Protein AF-A0A6B3GY41-F1 (afdb_monomer_lite)

pLDDT: mean 82.8, std 17.59, range [44.19, 98.19]

Sequence (152 aa):
LDGTPVIDVDRGGKITWHGPGQLVGYPIQKLPRPVDVVAHVRRLEDALIRTAADFGVETSRVEGRSGVWVLGDPVEQRQALGGLSLDFDPRLQDEEFDPRLNGPEYAPSNAGQRREDRKLAAIGIRVAKGVTMHGFALNVNPDNTWFDRIVP

Foldseek 3Di:
DPPPDDDDDDWDDDDDDDDPQKDWDWPWDFADPPDDPVVVLLVLQVVVQVVCVVVVQHWFAAPPAGAIWRAFPDDPPPPPPDDDDPPPPPLVVDPPDDCVPDDDDHDYAPPPDPRGIGGQKDFIWDADPRIIGTTMMGRRDDPCVVVVVDDD

Structure (mmCIF, N/CA/C/O backbone):
data_AF-A0A6B3GY41-F1
#
_entry.id   AF-A0A6B3GY41-F1
#
loop_
_atom_site.group_PDB
_atom_site.id
_atom_site.type_symbol
_atom_site.label_atom_id
_atom_site.label_alt_id
_atom_site.label_comp_id
_atom_site.label_asym_id
_atom_site.label_entity_id
_atom_site.label_seq_id
_atom_site.pdbx_PDB_ins_code
_atom_site.Cartn_x
_atom_site.Cartn_y
_atom_site.Cartn_z
_atom_site.occupancy
_atom_site.B_iso_or_equiv
_atom_site.auth_seq_id
_atom_site.auth_comp_id
_atom_site.auth_asym_id
_atom_site.auth_atom_id
_atom_site.pdbx_PDB_model_num
ATOM 1 N N . LEU A 1 1 ? 21.112 -0.420 -5.569 1.00 66.31 1 LEU A N 1
ATOM 2 C CA . LEU A 1 1 ? 20.250 -0.083 -6.721 1.00 66.31 1 LEU A CA 1
ATOM 3 C C . LEU A 1 1 ? 20.894 -0.699 -7.949 1.00 66.31 1 LEU A C 1
ATOM 5 O O . LEU A 1 1 ? 22.044 -0.389 -8.224 1.00 66.31 1 LEU A O 1
ATOM 9 N N . ASP A 1 2 ? 20.210 -1.633 -8.596 1.00 83.75 2 ASP A N 1
ATOM 10 C CA . ASP A 1 2 ? 20.742 -2.490 -9.668 1.00 83.75 2 ASP A CA 1
ATOM 11 C C . ASP A 1 2 ? 20.641 -1.866 -11.075 1.00 83.75 2 ASP A C 1
ATOM 13 O O . ASP A 1 2 ? 20.979 -2.510 -12.063 1.00 83.75 2 ASP A O 1
ATOM 17 N N . GLY A 1 3 ? 20.189 -0.611 -11.170 1.00 87.75 3 GLY A N 1
ATOM 18 C CA . GLY A 1 3 ? 20.041 0.113 -12.434 1.00 87.75 3 GLY A CA 1
ATOM 19 C C . GLY A 1 3 ? 18.725 -0.152 -13.169 1.00 87.75 3 GLY A C 1
ATOM 20 O O . GLY A 1 3 ? 18.552 0.358 -14.275 1.00 87.75 3 GLY A O 1
ATOM 21 N N . THR A 1 4 ? 17.790 -0.905 -12.576 1.00 92.00 4 THR A N 1
ATOM 22 C CA . THR A 1 4 ? 16.449 -1.091 -13.148 1.00 92.00 4 THR A CA 1
ATOM 23 C C . THR A 1 4 ? 15.761 0.272 -13.349 1.00 92.00 4 THR A C 1
ATOM 25 O O . THR A 1 4 ? 15.731 1.067 -12.405 1.00 92.00 4 THR A O 1
ATOM 28 N N . PRO A 1 5 ? 15.206 0.575 -14.543 1.00 93.44 5 PRO A N 1
ATOM 29 C CA . PRO A 1 5 ? 14.507 1.834 -14.787 1.00 93.44 5 PRO A CA 1
ATOM 30 C C . PRO A 1 5 ? 13.338 2.049 -13.823 1.00 93.44 5 PRO A C 1
ATOM 32 O O . PRO A 1 5 ? 12.555 1.135 -13.564 1.00 93.44 5 PRO A O 1
ATOM 35 N N . VAL A 1 6 ? 13.199 3.279 -13.332 1.00 94.56 6 VAL A N 1
ATOM 36 C CA . VAL A 1 6 ? 12.118 3.692 -12.430 1.00 94.56 6 VAL A CA 1
ATOM 37 C C . VAL A 1 6 ? 11.213 4.667 -13.172 1.00 94.56 6 VAL A C 1
ATOM 39 O O . VAL A 1 6 ? 11.694 5.578 -13.842 1.00 94.56 6 VAL A O 1
ATOM 42 N N . ILE A 1 7 ? 9.902 4.457 -13.068 1.00 95.25 7 ILE A N 1
ATOM 43 C CA . ILE A 1 7 ? 8.902 5.348 -13.656 1.00 95.25 7 ILE A CA 1
ATOM 44 C C . ILE A 1 7 ? 8.448 6.327 -12.579 1.00 95.25 7 ILE A C 1
ATOM 46 O O . ILE A 1 7 ? 7.839 5.924 -11.585 1.00 95.25 7 ILE A O 1
ATOM 50 N N . ASP A 1 8 ? 8.721 7.609 -12.800 1.00 94.31 8 ASP A N 1
ATOM 51 C CA . ASP A 1 8 ? 8.216 8.674 -11.943 1.00 94.31 8 ASP A CA 1
ATOM 52 C C . ASP A 1 8 ? 6.705 8.836 -12.124 1.00 94.31 8 ASP A C 1
ATOM 54 O O . ASP A 1 8 ? 6.179 8.911 -13.237 1.00 94.31 8 ASP A O 1
ATOM 58 N N . VAL A 1 9 ? 5.998 8.889 -10.999 1.00 93.19 9 VAL A N 1
ATOM 59 C CA . VAL A 1 9 ? 4.538 8.986 -10.934 1.00 93.19 9 VAL A CA 1
ATOM 60 C C . VAL A 1 9 ? 4.130 10.030 -9.901 1.00 93.19 9 VAL A C 1
ATOM 62 O O . VAL A 1 9 ? 4.839 10.289 -8.934 1.00 93.19 9 VAL A O 1
ATOM 65 N N . ASP A 1 10 ? 2.953 10.618 -10.078 1.00 91.31 10 ASP A N 1
ATOM 66 C CA . ASP A 1 10 ? 2.433 11.724 -9.269 1.00 91.31 10 ASP A CA 1
ATOM 67 C C . ASP A 1 10 ? 1.618 11.277 -8.038 1.00 91.31 10 ASP A C 1
ATOM 69 O O . ASP A 1 10 ? 0.876 12.072 -7.455 1.00 91.31 10 ASP A O 1
ATOM 73 N N . ARG A 1 11 ? 1.720 10.007 -7.632 1.00 89.62 11 ARG A N 1
ATOM 74 C CA . ARG A 1 11 ? 1.037 9.489 -6.435 1.00 89.62 11 ARG A CA 1
ATOM 75 C C . ARG A 1 11 ? 1.743 9.899 -5.144 1.00 89.62 11 ARG A C 1
ATOM 77 O O . ARG A 1 11 ? 2.948 10.121 -5.122 1.00 89.62 11 ARG A O 1
ATOM 84 N N . GLY A 1 12 ? 1.002 9.892 -4.037 1.00 83.56 12 GLY A N 1
ATOM 85 C CA . GLY A 1 12 ? 1.609 9.925 -2.708 1.00 83.56 12 GLY A CA 1
ATOM 86 C C . GLY A 1 12 ? 2.485 8.694 -2.419 1.00 83.56 12 GLY A C 1
ATOM 87 O O . GLY A 1 12 ? 2.340 7.633 -3.039 1.00 83.56 12 GLY A O 1
ATOM 88 N N . GLY A 1 13 ? 3.370 8.830 -1.429 1.00 85.94 13 GLY A N 1
ATOM 89 C CA . GLY A 1 13 ? 4.318 7.792 -1.011 1.00 85.94 13 GLY A CA 1
ATOM 90 C C . GLY A 1 13 ? 5.675 7.881 -1.718 1.00 85.94 13 GLY A C 1
ATOM 91 O O . GLY A 1 13 ? 5.955 8.839 -2.432 1.00 85.94 13 GLY A O 1
ATOM 92 N N . LYS A 1 14 ? 6.533 6.881 -1.486 1.00 88.56 14 LYS A N 1
ATOM 93 C CA . LYS A 1 14 ? 7.869 6.754 -2.099 1.00 88.56 14 LYS A CA 1
ATOM 94 C C . LYS A 1 14 ? 7.851 5.697 -3.213 1.00 88.56 14 LYS A C 1
ATOM 96 O O . LYS A 1 14 ? 6.794 5.428 -3.784 1.00 88.56 14 LYS A O 1
ATOM 101 N N . ILE A 1 15 ? 8.997 5.105 -3.536 1.00 92.50 15 ILE A N 1
ATOM 102 C CA . ILE A 1 15 ? 9.137 4.023 -4.518 1.00 92.50 15 ILE A CA 1
ATOM 103 C C . ILE A 1 15 ? 8.319 2.779 -4.127 1.00 92.50 15 ILE A C 1
ATOM 105 O O . ILE A 1 15 ? 8.055 2.535 -2.956 1.00 92.50 15 ILE A O 1
ATOM 109 N N . THR A 1 16 ? 7.869 2.009 -5.115 1.00 94.25 16 THR A N 1
ATOM 110 C CA . THR A 1 16 ? 7.242 0.694 -4.918 1.00 94.25 16 THR A CA 1
ATOM 111 C C . THR A 1 16 ? 7.484 -0.168 -6.155 1.00 94.25 16 THR A C 1
ATOM 113 O O . THR A 1 16 ? 8.028 0.327 -7.143 1.00 94.25 16 THR A O 1
ATOM 116 N N . TRP A 1 17 ? 7.060 -1.427 -6.114 1.00 95.50 17 TRP A N 1
ATOM 117 C CA . TRP A 1 17 ? 7.109 -2.338 -7.249 1.00 95.50 17 TRP A CA 1
ATOM 118 C C . TRP A 1 17 ? 5.719 -2.912 -7.546 1.00 95.50 17 TRP A C 1
ATOM 120 O O . TRP A 1 17 ? 4.930 -3.177 -6.633 1.00 95.50 17 TRP A O 1
ATOM 130 N N . HIS A 1 18 ? 5.446 -3.107 -8.836 1.00 96.56 18 HIS A N 1
ATOM 131 C CA . HIS A 1 18 ? 4.245 -3.752 -9.351 1.00 96.56 18 HIS A CA 1
ATOM 132 C C . HIS A 1 18 ? 4.642 -4.815 -10.377 1.00 96.56 18 HIS A C 1
ATOM 134 O O . HIS A 1 18 ? 5.524 -4.582 -11.204 1.00 96.56 18 HIS A O 1
ATOM 140 N N . GLY A 1 19 ? 3.955 -5.954 -10.365 1.00 95.94 19 GLY A N 1
ATOM 141 C CA . GLY A 1 19 ? 4.179 -7.030 -11.324 1.00 95.94 19 GLY A CA 1
ATOM 142 C C . GLY A 1 19 ? 3.186 -8.181 -11.158 1.00 95.94 19 GLY A C 1
ATOM 143 O O . GLY A 1 19 ? 2.235 -8.067 -10.377 1.00 95.94 19 GLY A O 1
ATOM 144 N N . PRO A 1 20 ? 3.370 -9.283 -11.907 1.00 97.94 20 PRO A N 1
ATOM 145 C CA . PRO A 1 20 ? 2.498 -10.450 -11.828 1.00 97.94 20 PRO A CA 1
ATOM 146 C C . PRO A 1 20 ? 2.342 -10.955 -10.390 1.00 97.94 20 PRO A C 1
ATOM 148 O O . PRO A 1 20 ? 3.306 -10.996 -9.630 1.00 97.94 20 PRO A O 1
ATOM 151 N N . GLY A 1 21 ? 1.113 -11.327 -10.030 1.00 96.94 21 GLY A N 1
ATOM 152 C CA . GLY A 1 21 ? 0.756 -11.768 -8.680 1.00 96.94 21 GLY A CA 1
ATOM 153 C C . GLY A 1 21 ? 0.404 -10.644 -7.701 1.00 96.94 21 GLY A C 1
ATOM 154 O O . GLY A 1 21 ? 0.066 -10.913 -6.549 1.00 96.94 21 GLY A O 1
ATOM 155 N N . GLN A 1 22 ? 0.419 -9.386 -8.148 1.00 97.94 22 GLN A N 1
ATOM 156 C CA . GLN A 1 22 ? -0.094 -8.256 -7.380 1.00 97.94 22 GLN A CA 1
ATOM 157 C C . GLN A 1 22 ? -1.427 -7.761 -7.955 1.00 97.94 22 GLN A C 1
ATOM 159 O O . GLN A 1 22 ? -1.543 -7.486 -9.150 1.00 97.94 22 GLN A O 1
ATOM 164 N N . LEU A 1 23 ? -2.438 -7.620 -7.097 1.00 97.94 23 LEU A N 1
ATOM 165 C CA . LEU A 1 23 ? -3.714 -7.013 -7.460 1.00 97.94 23 LEU A CA 1
ATOM 166 C C . LEU A 1 23 ? -3.627 -5.499 -7.262 1.00 97.94 23 LEU A C 1
ATOM 168 O O . LEU A 1 23 ? -3.516 -5.017 -6.135 1.00 97.94 23 LEU A O 1
ATOM 172 N N . VAL A 1 24 ? -3.705 -4.751 -8.360 1.00 98.06 24 VAL A N 1
ATOM 173 C CA . VAL A 1 24 ? -3.695 -3.284 -8.341 1.00 98.06 24 VAL A CA 1
ATOM 174 C C . VAL A 1 24 ? -5.111 -2.763 -8.554 1.00 98.06 24 VAL A C 1
ATOM 176 O O . VAL A 1 24 ? -5.780 -3.134 -9.517 1.00 98.06 24 VAL A O 1
ATOM 179 N N . GLY A 1 25 ? -5.568 -1.896 -7.653 1.00 97.88 25 GLY A N 1
ATOM 180 C CA . GLY A 1 25 ? -6.876 -1.257 -7.732 1.00 97.88 25 GLY A CA 1
ATOM 181 C C . GLY A 1 25 ? -6.745 0.255 -7.836 1.00 97.88 25 GLY A C 1
ATOM 182 O O . GLY A 1 25 ? -6.033 0.866 -7.039 1.00 97.88 25 GLY A O 1
ATOM 183 N N . TYR A 1 26 ? -7.480 0.864 -8.771 1.00 98.06 26 TYR A N 1
ATOM 184 C CA . TYR A 1 26 ? -7.563 2.318 -8.935 1.00 98.06 26 TYR A CA 1
ATOM 185 C C . TYR A 1 26 ? -8.998 2.820 -8.743 1.00 98.06 26 TYR A C 1
ATOM 187 O O . TYR A 1 26 ? -9.742 2.965 -9.716 1.00 98.06 26 TYR A O 1
ATOM 195 N N . PRO A 1 27 ? -9.432 3.081 -7.497 1.00 96.19 27 PRO A N 1
ATOM 196 C CA . PRO A 1 27 ? -10.733 3.679 -7.242 1.00 96.19 27 PRO A CA 1
ATOM 197 C C . PRO A 1 27 ? -10.724 5.128 -7.737 1.00 96.19 27 PRO A C 1
ATOM 199 O O . PRO A 1 27 ? -10.161 6.005 -7.087 1.00 96.19 27 PRO A O 1
ATOM 202 N N . ILE A 1 28 ? -11.348 5.388 -8.888 1.00 97.25 28 ILE A N 1
ATOM 203 C CA . ILE A 1 28 ? -11.505 6.737 -9.449 1.00 97.25 28 ILE A CA 1
ATOM 204 C C . ILE A 1 28 ? -12.862 7.285 -9.009 1.00 97.25 28 ILE A C 1
ATOM 206 O O . ILE A 1 28 ? -13.899 6.996 -9.603 1.00 97.25 28 ILE A O 1
ATOM 210 N N . GLN A 1 29 ? -12.867 8.029 -7.906 1.00 94.62 29 GLN A N 1
ATOM 211 C CA . GLN A 1 29 ? -14.074 8.418 -7.183 1.00 94.62 29 GLN A CA 1
ATOM 212 C C . GLN A 1 29 ? -14.047 9.902 -6.833 1.00 94.62 29 GLN A C 1
ATOM 214 O O . GLN A 1 29 ? -13.014 10.464 -6.469 1.00 94.62 29 GLN A O 1
ATOM 219 N N . LYS A 1 30 ? -15.210 10.551 -6.909 1.00 95.12 30 LYS A N 1
ATOM 220 C CA . LYS A 1 30 ? -15.379 11.926 -6.438 1.00 95.12 30 LYS A CA 1
ATOM 221 C C . LYS A 1 30 ? -15.551 11.933 -4.920 1.00 95.12 30 LYS A C 1
ATOM 223 O O . LYS A 1 30 ? -16.467 11.297 -4.405 1.00 95.12 30 LYS A O 1
ATOM 228 N N . LEU A 1 31 ? -14.702 12.674 -4.215 1.00 90.94 31 LEU A N 1
ATOM 229 C CA . LEU A 1 31 ? -14.773 12.812 -2.765 1.00 90.94 31 LEU A CA 1
ATOM 230 C C . LEU A 1 31 ? -15.770 13.906 -2.348 1.00 90.94 31 LEU A C 1
ATOM 232 O O . LEU A 1 31 ? -15.909 14.920 -3.047 1.00 90.94 31 LEU A O 1
ATOM 236 N N . PRO A 1 32 ? -16.467 13.725 -1.210 1.00 88.50 32 PRO A N 1
ATOM 237 C CA . PRO A 1 32 ? -17.308 14.766 -0.632 1.00 88.50 32 PRO A CA 1
ATOM 238 C C . PRO A 1 32 ? -16.470 15.987 -0.230 1.00 88.50 32 PRO A C 1
ATOM 240 O O . PRO A 1 32 ? -15.254 15.900 -0.059 1.00 88.50 32 PRO A O 1
ATOM 243 N N . ARG A 1 33 ? -17.129 17.145 -0.108 1.00 86.12 33 ARG A N 1
ATOM 244 C CA . ARG A 1 33 ? -16.504 18.387 0.370 1.00 86.12 33 ARG A CA 1
ATOM 245 C C . ARG A 1 33 ? -16.846 18.600 1.854 1.00 86.12 33 ARG A C 1
ATOM 247 O O . ARG A 1 33 ? -18.019 18.441 2.184 1.00 86.12 33 ARG A O 1
ATOM 254 N N . PRO A 1 34 ? -15.886 19.012 2.706 1.00 89.19 34 PRO A N 1
ATOM 255 C CA . PRO A 1 34 ? -14.468 19.229 2.398 1.00 89.19 34 PRO A CA 1
ATOM 256 C C . PRO A 1 34 ? -13.735 17.913 2.089 1.00 89.19 34 PRO A C 1
ATOM 258 O O . PRO A 1 34 ? -14.101 16.856 2.593 1.00 89.19 34 PRO A O 1
ATOM 261 N N . VAL A 1 35 ? -12.727 17.982 1.213 1.00 87.44 35 VAL A N 1
ATOM 262 C CA . VAL A 1 35 ? -11.959 16.798 0.805 1.00 87.44 35 VAL A CA 1
ATOM 263 C C . VAL A 1 35 ? -11.100 16.329 1.972 1.00 87.44 35 VAL A C 1
ATOM 265 O O . VAL A 1 35 ? -10.236 17.070 2.432 1.00 87.44 35 VAL A O 1
ATOM 268 N N . ASP A 1 36 ? -11.294 15.077 2.377 1.00 90.81 36 ASP A N 1
ATOM 269 C CA . ASP A 1 36 ? -10.466 14.405 3.374 1.00 90.81 36 ASP A CA 1
ATOM 270 C C . ASP A 1 36 ? -9.771 13.187 2.749 1.00 90.81 36 ASP A C 1
ATOM 272 O O . ASP A 1 36 ? -10.359 12.118 2.542 1.00 90.81 36 ASP A O 1
ATOM 276 N N . VAL A 1 37 ? -8.497 13.385 2.411 1.00 89.94 37 VAL A N 1
ATOM 277 C CA . VAL A 1 37 ? -7.642 12.367 1.791 1.00 89.94 37 VAL A CA 1
ATOM 278 C C . VAL A 1 37 ? -7.310 11.260 2.791 1.00 89.94 37 VAL A C 1
ATOM 280 O O . VAL A 1 37 ? -7.314 10.087 2.422 1.00 89.94 37 VAL A O 1
ATOM 283 N N . VAL A 1 38 ? -7.077 11.609 4.059 1.00 90.75 38 VAL A N 1
ATOM 284 C CA . VAL A 1 38 ? -6.714 10.650 5.112 1.00 90.75 38 VAL A CA 1
ATOM 285 C C . VAL A 1 38 ? -7.889 9.722 5.398 1.00 90.75 38 VAL A C 1
ATOM 287 O O . VAL A 1 38 ? -7.711 8.506 5.451 1.00 90.75 38 VAL A O 1
ATOM 290 N N . ALA A 1 39 ? -9.109 10.256 5.490 1.00 89.94 39 ALA A N 1
ATOM 291 C CA . ALA A 1 39 ? -10.309 9.437 5.623 1.00 89.94 39 ALA A CA 1
ATOM 292 C C . ALA A 1 39 ? -10.517 8.511 4.416 1.00 89.94 39 ALA A C 1
ATOM 294 O O . ALA A 1 39 ? -11.000 7.394 4.581 1.00 89.94 39 ALA A O 1
ATOM 295 N N . HIS A 1 40 ? -10.160 8.934 3.198 1.00 93.12 40 HIS A N 1
ATOM 296 C CA . HIS A 1 40 ? -10.210 8.038 2.040 1.00 93.12 40 HIS A CA 1
ATOM 297 C C . HIS A 1 40 ? -9.163 6.917 2.130 1.00 93.12 40 HIS A C 1
ATOM 299 O O . HIS A 1 40 ? -9.522 5.760 1.931 1.00 93.12 40 HIS A O 1
ATOM 305 N N . VAL A 1 41 ? -7.916 7.218 2.515 1.00 93.62 41 VAL A N 1
ATOM 306 C CA . VAL A 1 41 ? -6.888 6.189 2.773 1.00 93.62 41 VAL A CA 1
ATOM 307 C C . VAL A 1 41 ? -7.374 5.186 3.821 1.00 93.62 41 VAL A C 1
ATOM 309 O O . VAL A 1 41 ? -7.339 3.988 3.563 1.00 93.62 41 VAL A O 1
ATOM 312 N N . ARG A 1 42 ? -7.928 5.657 4.946 1.00 93.19 42 ARG A N 1
ATOM 313 C CA . ARG A 1 42 ? -8.463 4.793 6.014 1.00 93.19 42 ARG A CA 1
ATOM 314 C C . ARG A 1 42 ? -9.576 3.862 5.533 1.00 93.19 42 ARG A C 1
ATOM 316 O O . ARG A 1 42 ? -9.634 2.715 5.972 1.00 93.19 42 ARG A O 1
ATOM 323 N N . ARG A 1 43 ? -10.443 4.331 4.624 1.00 94.31 43 ARG A N 1
ATOM 324 C CA . ARG A 1 43 ? -11.488 3.503 3.989 1.00 94.31 43 ARG A CA 1
ATOM 325 C C . ARG A 1 43 ? -10.894 2.424 3.084 1.00 94.31 43 ARG A C 1
ATOM 327 O O . ARG A 1 43 ? -11.408 1.311 3.078 1.00 94.31 43 ARG A O 1
ATOM 334 N N . LEU A 1 44 ? -9.826 2.732 2.344 1.00 96.50 44 LEU A N 1
ATOM 335 C CA . LEU A 1 44 ? -9.121 1.737 1.528 1.00 96.50 44 LEU A CA 1
ATOM 336 C C . LEU A 1 44 ? -8.421 0.692 2.401 1.00 96.50 44 LEU A C 1
ATOM 338 O O . LEU A 1 44 ? -8.540 -0.495 2.122 1.00 96.50 44 LEU A O 1
ATOM 342 N N . GLU A 1 45 ? -7.755 1.115 3.479 1.00 97.50 45 GLU A N 1
ATOM 343 C CA . GLU A 1 45 ? -7.187 0.193 4.473 1.00 97.50 45 GLU A CA 1
ATOM 344 C C . GLU A 1 45 ? -8.270 -0.722 5.050 1.00 97.50 45 GLU A C 1
ATOM 346 O O . GLU A 1 45 ? -8.072 -1.928 5.118 1.00 97.50 45 GLU A O 1
ATOM 351 N N . ASP A 1 46 ? -9.436 -0.169 5.402 1.00 96.94 46 ASP A N 1
ATOM 352 C CA . ASP A 1 46 ? -10.548 -0.943 5.966 1.00 96.94 46 ASP A CA 1
ATOM 353 C C . ASP A 1 46 ? -11.081 -1.997 4.995 1.00 96.94 46 ASP A C 1
ATOM 355 O O . ASP A 1 46 ? -11.271 -3.153 5.365 1.00 96.94 46 ASP A O 1
ATOM 359 N N . ALA A 1 47 ? -11.285 -1.608 3.735 1.00 96.75 47 ALA A N 1
ATOM 360 C CA . ALA A 1 47 ? -11.746 -2.517 2.695 1.00 96.75 47 ALA A CA 1
ATOM 361 C C . ALA A 1 47 ? -10.755 -3.669 2.473 1.00 96.75 47 ALA A C 1
ATOM 363 O O . ALA A 1 47 ? -11.163 -4.823 2.352 1.00 96.75 47 ALA A O 1
ATOM 364 N N . LEU A 1 48 ? -9.455 -3.368 2.459 1.00 97.94 48 LEU A N 1
ATOM 365 C CA . LEU A 1 48 ? -8.399 -4.362 2.278 1.00 97.94 48 LEU A CA 1
ATOM 366 C C . LEU A 1 48 ? -8.252 -5.288 3.492 1.00 97.94 48 LEU A C 1
ATOM 368 O O . LEU A 1 48 ? -8.102 -6.489 3.297 1.00 97.94 48 LEU A O 1
ATOM 372 N N . ILE A 1 49 ? -8.351 -4.761 4.717 1.00 97.75 49 ILE A N 1
ATOM 373 C CA . ILE A 1 49 ? -8.334 -5.563 5.953 1.00 97.75 49 ILE A CA 1
ATOM 374 C C . ILE A 1 49 ? -9.516 -6.534 5.978 1.00 97.75 49 ILE A C 1
ATOM 376 O O . ILE A 1 49 ? -9.326 -7.723 6.215 1.00 97.75 49 ILE A O 1
ATOM 380 N N . ARG A 1 50 ? -10.732 -6.060 5.673 1.00 97.44 50 ARG A N 1
ATOM 381 C CA . ARG A 1 50 ? -11.918 -6.931 5.595 1.00 97.44 50 ARG A CA 1
ATOM 382 C C . ARG A 1 50 ? -11.768 -7.996 4.518 1.00 97.44 50 ARG A C 1
ATOM 384 O O . ARG A 1 50 ? -12.047 -9.157 4.777 1.00 97.44 50 ARG A O 1
ATOM 391 N N . THR A 1 51 ? -11.253 -7.611 3.351 1.00 97.25 51 THR A N 1
ATOM 392 C CA . THR A 1 51 ? -10.980 -8.566 2.270 1.00 97.25 51 THR A CA 1
ATOM 393 C C . THR A 1 51 ? -9.993 -9.634 2.737 1.00 97.25 51 THR A C 1
ATOM 395 O O . THR A 1 51 ? -10.240 -10.812 2.534 1.00 97.25 51 THR A O 1
ATOM 398 N N . ALA A 1 52 ? -8.894 -9.256 3.394 1.00 97.31 52 ALA A N 1
ATOM 399 C CA . ALA A 1 52 ? -7.921 -10.208 3.930 1.00 97.31 52 ALA A CA 1
ATOM 4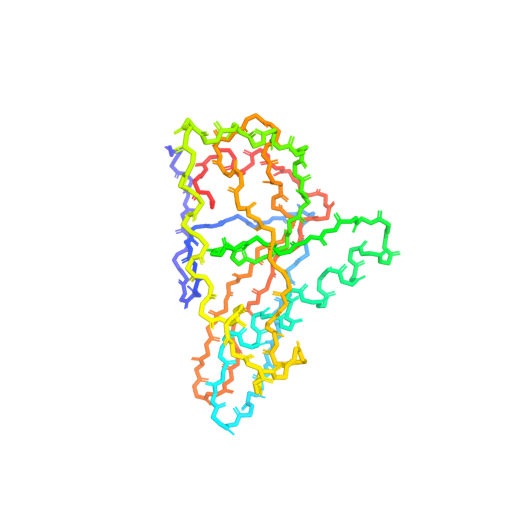00 C C . ALA A 1 52 ? -8.549 -11.152 4.975 1.00 97.31 52 ALA A C 1
ATOM 402 O O . ALA A 1 52 ? -8.309 -12.361 4.929 1.00 97.31 52 ALA A O 1
ATOM 403 N N . ALA A 1 53 ? -9.408 -10.624 5.852 1.00 97.06 53 ALA A N 1
ATOM 404 C CA . ALA A 1 53 ? -10.140 -11.409 6.842 1.00 97.06 53 ALA A CA 1
ATOM 405 C C . ALA A 1 53 ? -11.089 -12.443 6.206 1.00 97.06 53 ALA A C 1
ATOM 407 O O . ALA A 1 53 ? -11.152 -13.568 6.699 1.00 97.06 53 ALA A O 1
ATOM 408 N N . ASP A 1 54 ? -11.745 -12.125 5.083 1.00 97.75 54 ASP A N 1
ATOM 409 C CA . ASP A 1 54 ? -12.586 -13.083 4.340 1.00 97.75 54 ASP A CA 1
ATOM 410 C C . ASP A 1 54 ? -11.785 -14.300 3.826 1.00 97.75 54 ASP A C 1
ATOM 412 O O . ASP A 1 54 ? -12.344 -15.379 3.625 1.00 97.75 54 ASP A O 1
ATOM 416 N N . PHE A 1 55 ? -10.465 -14.153 3.660 1.00 96.62 55 PHE A N 1
ATOM 417 C CA . PHE A 1 55 ? -9.533 -15.235 3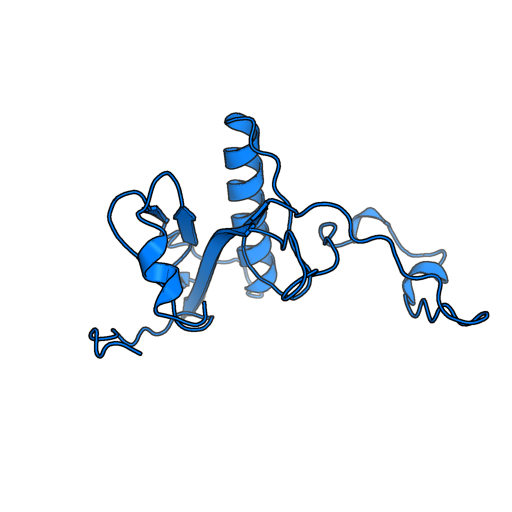.318 1.00 96.62 55 PHE A CA 1
ATOM 418 C C . PHE A 1 55 ? -8.780 -15.809 4.533 1.00 96.62 55 PHE A C 1
ATOM 420 O O . PHE A 1 55 ? -7.857 -16.605 4.362 1.00 96.62 55 PHE A O 1
ATOM 427 N N . GLY A 1 56 ? -9.153 -15.426 5.759 1.00 96.38 56 GLY A N 1
ATOM 428 C CA . GLY A 1 56 ? -8.527 -15.907 6.994 1.00 96.38 56 GLY A CA 1
ATOM 429 C C . GLY A 1 56 ? -7.156 -15.296 7.299 1.00 96.38 56 GLY A C 1
ATOM 430 O O . GLY A 1 56 ? -6.393 -15.872 8.072 1.00 96.38 56 GLY A O 1
ATOM 431 N N . VAL A 1 57 ? -6.819 -14.152 6.695 1.00 95.38 57 VAL A N 1
ATOM 432 C CA . VAL A 1 57 ? -5.549 -13.451 6.919 1.00 95.38 57 VAL A CA 1
ATOM 433 C C . VAL A 1 57 ? -5.766 -12.279 7.876 1.00 95.38 57 VAL A C 1
ATOM 435 O O . VAL A 1 57 ? -6.372 -11.268 7.522 1.00 95.38 57 VAL A O 1
ATOM 438 N N . GLU A 1 58 ? -5.237 -12.402 9.093 1.00 94.62 58 GLU A N 1
ATOM 439 C CA . GLU A 1 58 ? -5.292 -11.340 10.099 1.00 94.62 58 GLU A CA 1
ATOM 440 C C . GLU A 1 58 ? -4.322 -10.203 9.752 1.00 94.62 58 GLU A C 1
ATOM 442 O O . GLU A 1 58 ? -3.119 -10.412 9.565 1.00 94.62 58 GLU A O 1
ATOM 447 N N . THR A 1 59 ? -4.860 -8.988 9.639 1.00 95.44 59 THR A N 1
ATOM 448 C CA . THR A 1 59 ? -4.103 -7.793 9.262 1.00 95.44 59 THR A CA 1
ATOM 449 C C . THR A 1 59 ? -4.551 -6.567 10.045 1.00 95.44 59 THR A C 1
ATOM 451 O O . THR A 1 59 ? -5.703 -6.461 10.458 1.00 95.44 59 THR A O 1
ATOM 454 N N . SER A 1 60 ? -3.636 -5.612 10.186 1.00 94.06 60 SER A N 1
ATOM 455 C CA . SER A 1 60 ? -3.816 -4.389 10.962 1.00 94.06 60 SER A CA 1
ATOM 456 C C . SER A 1 60 ? -3.251 -3.164 10.244 1.00 94.06 60 SER A C 1
ATOM 458 O O . SER A 1 60 ? -2.574 -3.250 9.211 1.00 94.06 60 SER A O 1
ATOM 460 N N . ARG A 1 61 ? -3.537 -1.993 10.819 1.00 92.06 61 ARG A N 1
ATOM 461 C CA . ARG A 1 61 ? -2.884 -0.723 10.485 1.00 92.06 61 ARG A CA 1
ATOM 462 C C . ARG A 1 61 ? -1.689 -0.519 11.410 1.00 92.06 61 ARG A C 1
ATOM 464 O O . ARG A 1 61 ? -1.757 -0.871 12.584 1.00 92.06 61 ARG A O 1
ATOM 471 N N . VAL A 1 62 ? -0.634 0.100 10.892 1.00 89.00 62 VAL A N 1
ATOM 472 C CA . VAL A 1 62 ? 0.548 0.479 11.676 1.00 89.00 62 VAL A CA 1
ATOM 473 C C . VAL A 1 62 ? 0.662 1.999 11.693 1.00 89.00 62 VAL A C 1
ATOM 475 O O . VAL A 1 62 ? 0.525 2.649 10.651 1.00 89.00 62 VAL A O 1
ATOM 478 N N . GLU A 1 63 ? 0.884 2.576 12.873 1.00 83.00 63 GLU A N 1
ATOM 479 C CA . GLU A 1 63 ? 0.942 4.030 13.039 1.00 83.00 63 GLU A CA 1
ATOM 480 C C . GLU A 1 63 ? 2.018 4.661 12.137 1.00 83.00 63 GLU A C 1
ATOM 482 O O . GLU A 1 63 ? 3.135 4.157 11.999 1.00 83.00 63 GLU A O 1
ATOM 487 N N . GLY A 1 64 ? 1.661 5.758 11.460 1.00 83.19 64 GLY A N 1
ATOM 488 C CA . GLY A 1 64 ? 2.558 6.479 10.550 1.00 83.19 64 GLY A CA 1
ATOM 489 C C . GLY A 1 64 ? 2.901 5.746 9.245 1.00 83.19 64 GLY A C 1
ATOM 490 O O . GLY A 1 64 ? 3.623 6.299 8.413 1.00 83.19 64 GLY A O 1
ATOM 491 N N . ARG A 1 65 ? 2.384 4.528 9.020 1.00 88.31 65 ARG A N 1
ATOM 492 C CA . ARG A 1 65 ? 2.723 3.684 7.864 1.00 88.31 65 ARG A CA 1
ATOM 493 C C . ARG A 1 65 ? 1.465 3.242 7.114 1.00 88.31 65 ARG A C 1
ATOM 495 O O . ARG A 1 65 ? 0.914 2.174 7.375 1.00 88.31 65 ARG A O 1
ATOM 502 N N . SER A 1 66 ? 1.051 4.039 6.127 1.00 90.69 66 SER A N 1
ATOM 503 C CA . SER A 1 66 ? -0.137 3.737 5.318 1.00 90.69 66 SER A CA 1
ATOM 504 C C . SER A 1 66 ? -0.051 2.374 4.628 1.00 90.69 66 SER A C 1
ATOM 506 O O . SER A 1 66 ? 1.001 1.976 4.099 1.00 90.69 66 SER A O 1
ATOM 508 N N . GLY A 1 67 ? -1.188 1.684 4.589 1.00 94.25 67 GLY A N 1
ATOM 509 C CA . GLY A 1 67 ? -1.316 0.349 4.018 1.00 94.25 67 GLY A CA 1
ATOM 510 C C . GLY A 1 67 ? -1.807 -0.679 5.029 1.00 94.25 67 GLY A C 1
ATOM 511 O O . GLY A 1 67 ? -2.233 -0.347 6.131 1.00 94.25 67 GLY A O 1
ATOM 512 N N . VAL A 1 68 ? -1.749 -1.942 4.622 1.00 96.69 68 VAL A N 1
ATOM 513 C CA . VAL A 1 68 ? -2.230 -3.078 5.415 1.00 96.69 68 VAL A CA 1
ATOM 514 C C . VAL A 1 68 ? -1.060 -3.988 5.748 1.00 96.69 68 VAL A C 1
ATOM 516 O O . VAL A 1 68 ? -0.240 -4.283 4.875 1.00 96.69 68 VAL A O 1
ATOM 519 N N . TRP A 1 69 ? -0.981 -4.412 7.006 1.00 95.81 69 TRP A N 1
ATOM 520 C CA . TRP A 1 69 ? 0.173 -5.096 7.578 1.00 95.81 69 TRP A CA 1
ATOM 521 C C . TRP A 1 69 ? -0.249 -6.394 8.250 1.00 95.81 69 TRP A C 1
ATOM 523 O O . TRP A 1 69 ? -1.249 -6.423 8.958 1.00 95.81 69 TRP A O 1
ATOM 533 N N . VAL A 1 70 ? 0.532 -7.452 8.068 1.00 94.00 70 VAL A N 1
ATOM 534 C CA . VAL A 1 70 ? 0.492 -8.624 8.945 1.00 94.00 70 VAL A CA 1
ATOM 535 C C . VAL A 1 70 ? 1.495 -8.367 10.056 1.00 94.00 70 VAL A C 1
ATOM 537 O O . VAL A 1 70 ? 2.682 -8.172 9.773 1.00 94.00 70 VAL A O 1
ATOM 540 N N . LEU A 1 71 ? 1.023 -8.341 11.299 1.00 90.19 71 LEU A N 1
ATOM 541 C CA . LEU A 1 71 ? 1.885 -8.021 12.428 1.00 90.19 71 LEU A CA 1
ATOM 542 C C . LEU A 1 71 ? 2.948 -9.104 12.640 1.00 90.19 71 LEU A C 1
ATOM 544 O O . LEU A 1 71 ? 2.760 -10.296 12.360 1.00 90.19 71 LEU A O 1
ATOM 548 N N . GLY A 1 72 ? 4.108 -8.634 13.078 1.00 83.56 72 GLY A N 1
ATOM 549 C CA . GLY A 1 72 ? 5.172 -9.462 13.616 1.00 83.56 72 GLY A CA 1
ATOM 550 C C . GLY A 1 72 ? 4.790 -10.149 14.924 1.00 83.56 72 GLY A C 1
ATOM 551 O O . GLY A 1 72 ? 3.699 -9.948 15.455 1.00 83.56 72 GLY A O 1
ATOM 552 N N . ASP A 1 73 ? 5.722 -10.920 15.483 1.00 77.25 73 ASP A N 1
ATOM 553 C CA . ASP A 1 73 ? 5.559 -11.329 16.876 1.00 77.25 73 ASP A CA 1
ATOM 554 C C . ASP A 1 73 ? 5.691 -10.112 17.798 1.00 77.25 73 ASP A C 1
ATOM 556 O O . ASP A 1 73 ? 6.492 -9.212 17.508 1.00 77.25 73 ASP A O 1
ATOM 560 N N . PRO A 1 74 ? 4.948 -10.080 18.918 1.00 64.12 74 PRO A N 1
ATOM 561 C CA . PRO A 1 74 ? 5.070 -9.013 19.891 1.00 64.12 74 PRO A CA 1
ATOM 562 C C . PRO A 1 74 ? 6.520 -8.892 20.351 1.00 64.12 74 PRO A C 1
ATOM 564 O O . PRO A 1 74 ? 7.136 -9.854 20.815 1.00 64.12 74 PRO A O 1
ATOM 567 N N . VAL A 1 75 ? 7.067 -7.689 20.235 1.00 58.09 75 VAL A N 1
ATOM 568 C CA . VAL A 1 75 ? 8.338 -7.364 20.868 1.00 58.09 75 VAL A CA 1
ATOM 569 C C . VAL A 1 75 ? 8.025 -7.172 22.345 1.00 58.09 75 VAL A C 1
ATOM 571 O O . VAL A 1 75 ? 7.195 -6.327 22.682 1.00 58.09 75 VAL A O 1
ATOM 574 N N . GLU A 1 76 ? 8.664 -7.945 23.226 1.00 57.09 76 GLU A N 1
ATOM 575 C CA . GLU A 1 76 ? 8.590 -7.683 24.664 1.00 57.09 76 GLU A CA 1
ATOM 576 C C . GLU A 1 76 ? 8.956 -6.215 24.902 1.00 57.09 76 GLU A C 1
ATOM 578 O O . GLU A 1 76 ? 10.066 -5.774 24.579 1.00 57.09 76 GLU A O 1
ATOM 583 N N . GLN A 1 77 ? 8.011 -5.438 25.437 1.00 53.31 77 GLN A N 1
ATOM 584 C CA . GLN A 1 77 ? 8.303 -4.086 25.884 1.00 53.31 77 GLN A CA 1
ATOM 585 C C . GLN A 1 77 ? 9.433 -4.198 26.904 1.00 53.31 77 GLN A C 1
ATOM 587 O O . GLN A 1 77 ? 9.246 -4.741 27.994 1.00 53.31 77 GLN A O 1
ATOM 592 N N . ARG A 1 78 ? 10.627 -3.699 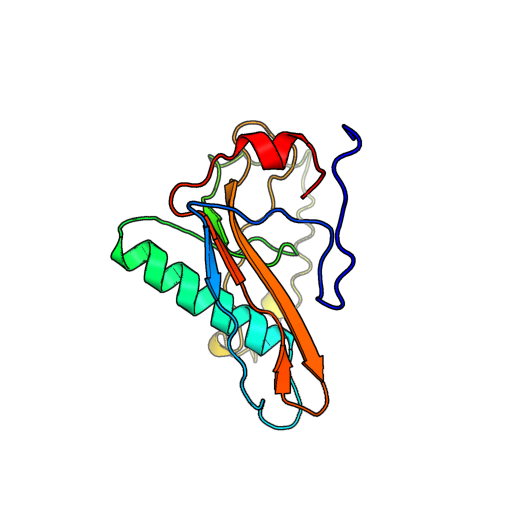26.556 1.00 47.22 78 ARG A N 1
ATOM 593 C CA . ARG A 1 78 ? 11.668 -3.490 27.561 1.00 47.22 78 ARG A CA 1
ATOM 594 C C . ARG A 1 78 ? 11.041 -2.608 28.627 1.00 47.22 78 ARG A C 1
ATOM 596 O O . ARG A 1 78 ? 10.680 -1.474 28.316 1.00 47.22 78 ARG A O 1
ATOM 603 N N . GLN A 1 79 ? 10.892 -3.140 29.843 1.00 46.22 79 GLN A N 1
ATOM 604 C CA . GLN A 1 79 ? 10.482 -2.342 30.991 1.00 46.22 79 GLN A CA 1
ATOM 605 C C . GLN A 1 79 ? 11.335 -1.080 30.980 1.00 46.22 79 GLN A C 1
ATOM 607 O O . GLN A 1 79 ? 12.568 -1.161 30.989 1.00 46.22 79 GLN A O 1
ATOM 612 N N . ALA A 1 80 ? 10.677 0.075 30.873 1.00 49.78 80 ALA A N 1
ATOM 613 C CA . ALA A 1 80 ? 11.353 1.349 30.991 1.00 49.78 80 ALA A CA 1
ATOM 614 C C . ALA A 1 80 ? 12.181 1.300 32.279 1.00 49.78 80 ALA A C 1
ATOM 616 O O . ALA A 1 80 ? 11.665 0.947 33.343 1.00 49.78 80 ALA A O 1
ATOM 617 N N . LEU A 1 81 ? 13.478 1.589 32.175 1.00 47.69 81 LEU A N 1
ATOM 618 C CA . LEU A 1 81 ? 14.339 1.762 33.337 1.00 47.69 81 LEU A CA 1
ATOM 619 C C . LEU A 1 81 ? 13.741 2.892 34.186 1.00 47.69 81 LEU A C 1
ATOM 621 O O . LEU A 1 81 ? 13.932 4.058 33.870 1.00 47.69 81 LEU A O 1
ATOM 625 N N . GLY A 1 82 ? 12.990 2.532 35.228 1.00 44.81 82 GLY A N 1
ATOM 626 C CA . GLY A 1 82 ? 12.479 3.443 36.248 1.00 44.81 82 GLY A CA 1
ATOM 627 C C . GLY A 1 82 ? 11.450 4.479 35.775 1.00 44.81 82 GLY A C 1
ATOM 628 O O . GLY A 1 82 ? 11.798 5.589 35.396 1.00 44.81 82 GLY A O 1
ATOM 629 N N . GLY A 1 83 ? 10.165 4.161 35.950 1.00 49.78 83 GLY A N 1
ATOM 630 C CA . GLY A 1 83 ? 9.188 5.107 36.517 1.00 49.78 83 GLY A CA 1
ATOM 631 C C . GLY A 1 83 ? 8.687 6.284 35.675 1.00 49.78 83 GLY A C 1
ATOM 632 O O . GLY A 1 83 ? 7.970 7.113 36.223 1.00 49.78 83 GLY A O 1
ATOM 633 N N . LEU A 1 84 ? 9.004 6.380 34.384 1.00 44.81 84 LEU A N 1
ATOM 634 C CA . LEU A 1 84 ? 8.447 7.421 33.514 1.00 44.81 84 LEU A CA 1
ATOM 635 C C . LEU A 1 84 ? 7.759 6.784 32.303 1.00 44.81 84 LEU A C 1
ATOM 637 O O . LEU A 1 84 ? 8.375 6.616 31.251 1.00 44.81 84 LEU A O 1
ATOM 641 N N . SER A 1 85 ? 6.478 6.431 32.445 1.00 52.03 85 SER A N 1
ATOM 642 C CA . SER A 1 85 ? 5.585 6.330 31.289 1.00 52.03 85 SER A CA 1
ATOM 643 C C . SER A 1 85 ? 5.131 7.746 30.933 1.00 52.03 85 SER A C 1
ATOM 645 O O . SER A 1 85 ? 4.410 8.403 31.682 1.00 52.03 85 SER A O 1
ATOM 647 N N . LEU A 1 86 ? 5.624 8.264 29.810 1.00 47.25 86 LEU A N 1
ATOM 648 C CA . LEU A 1 86 ? 5.133 9.515 29.236 1.00 47.25 86 LEU A CA 1
ATOM 649 C C . LEU A 1 86 ? 3.937 9.192 28.339 1.00 47.25 86 LEU A C 1
ATOM 651 O O . LEU A 1 86 ? 4.028 9.291 27.118 1.00 47.25 86 LEU A O 1
ATOM 655 N N . ASP A 1 87 ? 2.821 8.797 28.950 1.00 52.25 87 ASP A N 1
ATOM 656 C CA . ASP A 1 87 ? 1.552 8.655 28.236 1.00 52.25 87 ASP A CA 1
ATOM 657 C C . ASP A 1 87 ? 0.928 10.048 28.088 1.00 52.25 87 ASP A C 1
ATOM 659 O O . ASP A 1 87 ? 0.024 10.449 28.818 1.00 52.25 87 ASP A O 1
ATOM 663 N N . PHE A 1 88 ? 1.459 10.827 27.142 1.00 49.06 88 PHE A N 1
ATOM 664 C CA . PHE A 1 88 ? 0.873 12.096 26.706 1.00 49.06 88 PHE A CA 1
ATOM 665 C C . PHE A 1 88 ? -0.280 11.851 25.726 1.00 49.06 88 PHE A C 1
ATOM 667 O O . PHE A 1 88 ? -0.307 12.457 24.655 1.00 49.06 88 PHE A O 1
ATOM 674 N N . ASP A 1 89 ? -1.224 10.964 26.054 1.00 52.81 89 ASP A N 1
ATOM 675 C CA . ASP A 1 89 ? -2.503 10.983 25.350 1.00 52.81 89 ASP A CA 1
ATOM 676 C C . ASP A 1 89 ? -3.448 11.947 26.089 1.00 52.81 89 ASP A C 1
ATOM 678 O O . ASP A 1 89 ? -4.030 11.572 27.111 1.00 52.81 89 ASP A O 1
ATOM 682 N N . PRO A 1 90 ? -3.616 13.198 25.612 1.00 50.22 90 PRO A N 1
ATOM 683 C CA . PRO A 1 90 ? -4.522 14.164 26.230 1.00 50.22 90 PRO A CA 1
ATOM 684 C C . PRO A 1 90 ? -5.982 13.682 26.265 1.00 50.22 90 PRO A C 1
ATOM 686 O O . PRO A 1 90 ? -6.783 14.262 26.989 1.00 50.22 90 PRO A O 1
ATOM 689 N N . ARG A 1 91 ? -6.332 12.609 25.537 1.00 52.88 91 ARG A N 1
ATOM 690 C CA . ARG A 1 91 ? -7.663 11.983 25.559 1.00 52.88 91 ARG A CA 1
ATOM 691 C C . ARG A 1 91 ? -7.930 11.160 26.819 1.00 52.88 91 ARG A C 1
ATOM 693 O O . ARG A 1 91 ? -9.084 10.886 27.115 1.00 52.88 91 ARG A O 1
ATOM 700 N N . LEU A 1 92 ? -6.895 10.757 27.562 1.00 53.62 92 LEU A N 1
ATOM 701 C CA . LEU A 1 92 ? -7.055 9.974 28.796 1.00 53.62 92 LEU A CA 1
ATOM 702 C C . LEU A 1 92 ? -7.547 10.816 29.987 1.00 53.62 92 LEU A C 1
ATOM 704 O O . LEU A 1 92 ? -7.899 10.249 31.018 1.00 53.62 92 LEU A O 1
ATOM 708 N N . GLN A 1 93 ? -7.555 12.148 29.866 1.00 54.97 93 GLN A N 1
ATOM 709 C CA . GLN A 1 93 ? -7.921 13.081 30.943 1.00 54.97 93 GLN A CA 1
ATOM 710 C C . GLN A 1 93 ? -9.218 13.864 30.673 1.00 54.97 93 GLN A C 1
ATOM 712 O O . GLN A 1 93 ? -9.614 14.670 31.511 1.00 54.97 93 GLN A O 1
ATOM 717 N N . ASP A 1 94 ? -9.871 13.648 29.529 1.00 59.22 94 ASP A N 1
ATOM 718 C CA . ASP A 1 94 ? -11.072 14.383 29.123 1.00 59.22 94 ASP A CA 1
ATOM 719 C C . ASP A 1 94 ? -12.327 13.508 29.292 1.00 59.22 94 ASP A C 1
ATOM 721 O O . ASP A 1 94 ? -12.562 12.575 28.523 1.00 59.22 94 ASP A O 1
ATOM 725 N N . GLU A 1 95 ? -13.133 13.792 30.321 1.00 56.38 95 GLU A N 1
ATOM 726 C CA . GLU A 1 95 ? -14.378 13.065 30.620 1.00 56.38 95 GLU A CA 1
ATOM 727 C C . GLU A 1 95 ? -15.516 13.366 29.620 1.00 56.38 95 GLU A C 1
ATOM 729 O O . GLU A 1 95 ? -16.532 12.669 29.621 1.00 56.38 95 GLU A O 1
ATOM 734 N N . GLU A 1 96 ? -15.355 14.364 28.741 1.00 63.03 96 GLU A N 1
ATOM 735 C CA . GLU A 1 96 ? -16.326 14.734 27.698 1.00 63.03 96 GLU A CA 1
ATOM 736 C C . GLU A 1 96 ? -16.027 14.053 26.340 1.00 63.03 96 GLU A C 1
ATOM 738 O O . GLU A 1 96 ? -16.756 14.222 25.357 1.00 63.03 96 GLU A O 1
ATOM 743 N N . PHE A 1 97 ? -14.966 13.242 26.277 1.00 52.62 97 PHE A N 1
ATOM 744 C CA . PHE A 1 97 ? -14.502 12.568 25.068 1.00 52.62 97 PHE A CA 1
ATOM 745 C C . PHE A 1 97 ? -15.414 11.393 24.661 1.00 52.62 97 PHE A C 1
ATOM 747 O O . PHE A 1 97 ? -15.464 10.370 25.342 1.00 52.62 97 PHE A O 1
ATOM 754 N N . ASP A 1 98 ? -16.105 11.490 23.513 1.00 58.34 98 ASP A N 1
ATOM 755 C CA . ASP A 1 98 ? -16.856 10.357 22.940 1.00 58.34 98 ASP A CA 1
ATOM 756 C C . ASP A 1 98 ? -15.882 9.328 22.324 1.00 58.34 98 ASP A C 1
ATOM 758 O O . ASP A 1 98 ? -15.270 9.610 21.286 1.00 58.34 98 ASP A O 1
ATOM 762 N N . PRO A 1 99 ? -15.778 8.097 22.866 1.00 52.81 99 PRO A N 1
ATOM 763 C CA . PRO A 1 99 ? -14.869 7.071 22.354 1.00 52.81 99 PRO A CA 1
ATOM 764 C C . PRO A 1 99 ? -15.156 6.649 20.908 1.00 52.81 99 PRO A C 1
ATOM 766 O O . PRO A 1 99 ? -14.297 6.047 20.267 1.00 52.81 99 PRO A O 1
ATOM 769 N N . ARG A 1 100 ? -16.342 6.956 20.361 1.00 51.97 100 ARG A N 1
ATOM 770 C CA . ARG A 1 100 ? -16.682 6.705 18.947 1.00 51.97 100 ARG A CA 1
ATOM 771 C C . ARG A 1 100 ? -15.974 7.651 17.979 1.00 51.97 100 ARG A C 1
ATOM 773 O O . ARG A 1 100 ? -15.925 7.360 16.787 1.00 51.97 100 ARG A O 1
ATOM 780 N N . LEU A 1 101 ? -15.447 8.773 18.471 1.00 49.22 101 LEU A N 1
ATOM 781 C CA . LEU A 1 101 ? -14.616 9.696 17.697 1.00 49.22 101 LEU A CA 1
ATOM 782 C C . LEU A 1 101 ? -13.165 9.219 17.591 1.00 49.22 101 LEU A C 1
ATOM 784 O O . LEU A 1 101 ? -12.381 9.825 16.853 1.00 49.22 101 LEU A O 1
ATOM 788 N N . ASN A 1 102 ? -12.801 8.136 18.288 1.00 55.94 102 ASN A N 1
ATOM 789 C CA . ASN A 1 102 ? -11.504 7.515 18.095 1.00 55.94 102 ASN A CA 1
ATOM 790 C C . ASN A 1 102 ? -11.338 7.123 16.626 1.00 55.94 102 ASN A C 1
ATOM 792 O O . ASN A 1 102 ? -12.205 6.507 16.000 1.00 55.94 102 ASN A O 1
ATOM 796 N N . GLY A 1 103 ? -10.187 7.500 16.069 1.00 58.66 103 GLY A N 1
ATOM 797 C CA . GLY A 1 103 ? -9.732 6.925 14.813 1.00 58.66 103 GLY A CA 1
ATOM 798 C C . GLY A 1 103 ? -9.595 5.402 14.937 1.00 58.66 103 GLY A C 1
ATOM 799 O O . GLY A 1 103 ? -9.679 4.857 16.038 1.00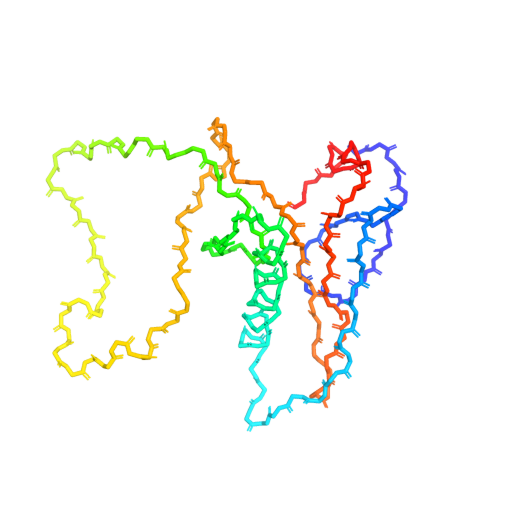 58.66 103 GLY A O 1
ATOM 800 N N . PRO A 1 104 ? -9.373 4.695 13.818 1.00 67.81 104 PRO A N 1
ATOM 801 C CA . PRO A 1 104 ? -9.096 3.265 13.886 1.00 67.81 104 PRO A CA 1
ATOM 802 C C . PRO A 1 104 ? -7.899 3.004 14.809 1.00 67.81 104 PRO A C 1
ATOM 804 O O . PRO A 1 104 ? -6.982 3.822 14.869 1.00 67.81 104 PRO A O 1
ATOM 807 N N . GLU A 1 105 ? -7.906 1.869 15.502 1.00 74.31 105 GLU A N 1
ATOM 808 C CA . GLU A 1 105 ? -6.769 1.441 16.313 1.00 74.31 105 GLU A CA 1
ATOM 809 C C . GLU A 1 105 ? -5.550 1.186 15.411 1.00 74.31 1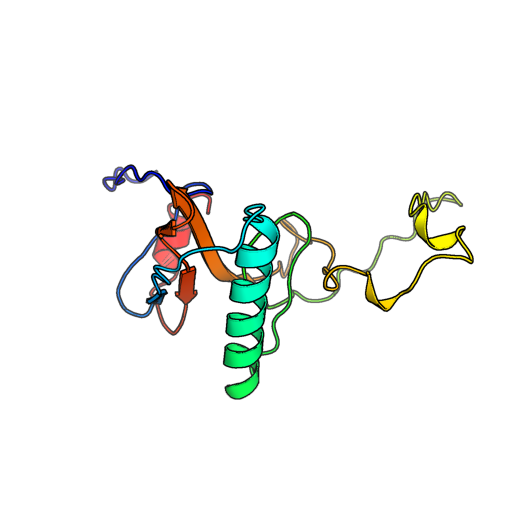05 GLU A C 1
ATOM 811 O O . GLU A 1 105 ? -5.670 0.637 14.307 1.00 74.31 105 GLU A O 1
ATOM 816 N N . TYR A 1 106 ? -4.381 1.632 15.868 1.00 73.62 106 TYR A N 1
ATOM 817 C CA . TYR A 1 106 ? -3.109 1.472 15.174 1.00 73.62 106 TYR A CA 1
ATOM 818 C C . TYR A 1 106 ? -2.172 0.642 16.042 1.00 73.62 106 TYR A C 1
ATOM 820 O O . TYR A 1 106 ? -1.967 0.956 17.212 1.00 73.62 106 TYR A O 1
ATOM 828 N N . ALA A 1 107 ? -1.559 -0.383 15.455 1.00 72.06 107 ALA A N 1
ATOM 829 C CA . ALA A 1 107 ? -0.468 -1.082 16.110 1.00 72.06 107 ALA A CA 1
ATOM 830 C C . ALA A 1 107 ? 0.788 -0.188 16.136 1.00 72.06 107 ALA A C 1
ATOM 832 O O . ALA A 1 107 ? 1.058 0.524 15.154 1.00 72.06 107 ALA A O 1
ATOM 833 N N . PRO A 1 108 ? 1.583 -0.233 17.221 1.00 69.94 108 PRO A N 1
ATOM 834 C CA . PRO A 1 108 ? 2.882 0.422 17.247 1.00 69.94 108 PRO A CA 1
ATOM 835 C C . PRO A 1 108 ? 3.809 -0.219 16.205 1.00 69.94 108 PRO A C 1
ATOM 837 O O . PRO A 1 108 ? 3.852 -1.437 16.058 1.00 69.94 108 PRO A O 1
ATOM 840 N N . SER A 1 109 ? 4.573 0.600 15.481 1.00 70.12 109 SER A N 1
ATOM 841 C CA . SER A 1 109 ? 5.500 0.116 14.449 1.00 70.12 109 SER A CA 1
ATOM 842 C C . SER A 1 109 ? 6.727 -0.569 15.060 1.00 70.12 109 SER A C 1
ATOM 844 O O . SER A 1 109 ? 7.475 0.063 15.805 1.00 70.12 109 SER A O 1
ATOM 846 N N . ASN A 1 110 ? 7.022 -1.807 14.651 1.00 66.19 110 ASN A N 1
ATOM 847 C CA . ASN A 1 110 ? 8.252 -2.531 15.021 1.00 66.19 110 ASN A CA 1
ATOM 848 C C . ASN A 1 110 ? 9.351 -2.508 13.931 1.00 66.19 110 ASN A C 1
ATOM 850 O O . ASN A 1 110 ? 10.267 -3.329 13.965 1.00 66.19 110 ASN A O 1
ATOM 854 N N . ALA A 1 111 ? 9.264 -1.597 12.953 1.00 59.78 111 ALA A N 1
ATOM 855 C CA . ALA A 1 111 ? 10.186 -1.527 11.812 1.00 59.78 111 ALA A CA 1
ATOM 856 C C . ALA A 1 111 ? 11.672 -1.633 12.220 1.00 59.78 111 ALA A C 1
ATOM 858 O O . ALA A 1 111 ? 12.126 -0.931 13.127 1.00 59.78 111 ALA A O 1
ATOM 859 N N . GLY A 1 112 ? 12.434 -2.486 11.524 1.00 55.94 112 GLY A N 1
ATOM 860 C CA . GLY A 1 112 ? 13.864 -2.695 11.783 1.00 55.94 112 GLY A CA 1
ATOM 861 C C . GLY A 1 112 ? 14.185 -3.671 12.924 1.00 55.94 112 GLY A C 1
ATOM 862 O O . GLY A 1 112 ? 15.345 -3.773 13.327 1.00 55.94 112 GLY A O 1
ATOM 863 N N . GLN A 1 113 ? 13.190 -4.391 13.451 1.00 56.88 113 GLN A N 1
ATOM 864 C CA . GLN A 1 113 ? 13.359 -5.399 14.504 1.00 56.88 113 GLN A CA 1
ATOM 865 C C . GLN A 1 113 ? 13.233 -6.830 13.945 1.00 56.88 113 GLN A C 1
ATOM 867 O O . GLN A 1 113 ? 12.731 -7.050 12.844 1.00 56.88 113 GLN A O 1
ATOM 872 N N . ARG A 1 114 ? 13.710 -7.844 14.689 1.00 44.19 114 ARG A N 1
ATOM 873 C CA . ARG A 1 114 ? 13.503 -9.254 14.302 1.00 44.19 114 ARG A CA 1
ATOM 874 C C . ARG A 1 114 ? 12.002 -9.564 14.288 1.00 44.19 114 ARG A C 1
ATOM 876 O O . ARG A 1 114 ? 11.319 -9.231 15.246 1.00 44.19 114 ARG A O 1
ATOM 883 N N . ARG A 1 115 ? 11.544 -10.281 13.251 1.00 62.62 115 ARG A N 1
ATOM 884 C CA . ARG A 1 115 ? 10.125 -10.614 13.006 1.00 62.62 115 ARG A CA 1
ATOM 885 C C . ARG A 1 115 ? 9.252 -9.371 12.801 1.00 62.62 115 ARG A C 1
ATOM 887 O O . ARG A 1 115 ? 8.173 -9.288 13.362 1.00 62.62 115 ARG A O 1
ATOM 894 N N . GLU A 1 116 ? 9.737 -8.430 11.996 1.00 76.50 116 GLU A N 1
ATOM 895 C CA . GLU A 1 116 ? 9.032 -7.189 11.669 1.00 76.50 116 GLU A CA 1
ATOM 896 C C . GLU A 1 116 ? 7.651 -7.396 11.028 1.00 76.50 116 GLU A C 1
ATOM 898 O O . GLU A 1 116 ? 7.346 -8.439 10.430 1.00 76.50 116 GLU A O 1
ATOM 903 N N . ASP A 1 117 ? 6.835 -6.349 11.132 1.00 86.75 117 ASP A N 1
ATOM 904 C CA . ASP A 1 117 ? 5.550 -6.226 10.459 1.00 86.75 117 ASP A CA 1
ATOM 905 C C . ASP A 1 117 ? 5.737 -6.333 8.946 1.00 86.75 117 ASP A C 1
ATOM 907 O O . ASP A 1 117 ? 6.512 -5.599 8.324 1.00 86.75 117 ASP A O 1
ATOM 911 N N . ARG A 1 118 ? 4.975 -7.235 8.332 1.00 91.19 118 ARG A N 1
ATOM 912 C CA . ARG A 1 118 ? 5.059 -7.523 6.901 1.00 91.19 118 ARG A CA 1
ATOM 913 C C . ARG A 1 118 ? 3.968 -6.762 6.171 1.00 91.19 118 ARG A C 1
ATOM 915 O O . ARG A 1 118 ? 2.782 -6.974 6.420 1.00 91.19 118 ARG A O 1
ATOM 922 N N . LYS A 1 119 ? 4.352 -5.879 5.248 1.00 94.44 119 LYS A N 1
ATOM 923 C CA . LYS A 1 119 ? 3.384 -5.108 4.461 1.00 94.44 119 LYS A CA 1
ATOM 924 C C . LYS A 1 119 ? 2.679 -6.011 3.449 1.00 94.44 119 LYS A C 1
ATOM 926 O O . LYS A 1 119 ? 3.314 -6.521 2.530 1.00 94.44 119 LYS A O 1
ATOM 931 N N . LEU A 1 120 ? 1.367 -6.167 3.593 1.00 96.25 120 LEU A N 1
ATOM 932 C CA . LEU A 1 120 ? 0.530 -6.925 2.663 1.00 96.25 120 LEU A CA 1
ATOM 933 C C . LEU A 1 120 ? 0.028 -6.052 1.506 1.00 96.25 120 LEU A C 1
ATOM 935 O O . LEU A 1 120 ? -0.020 -6.506 0.363 1.00 96.25 120 LEU A O 1
ATOM 939 N N . ALA A 1 121 ? -0.325 -4.793 1.788 1.00 97.62 121 ALA A N 1
ATOM 940 C CA . ALA A 1 121 ? -0.800 -3.864 0.767 1.00 97.62 121 ALA A CA 1
ATOM 941 C C . ALA A 1 121 ? -0.212 -2.460 0.919 1.00 97.62 121 ALA A C 1
ATOM 943 O O . ALA A 1 121 ? -0.166 -1.894 2.015 1.00 97.62 121 ALA A O 1
ATOM 944 N N . ALA A 1 122 ? 0.194 -1.871 -0.204 1.00 97.31 122 ALA A N 1
ATOM 945 C CA . ALA A 1 122 ? 0.606 -0.477 -0.302 1.00 97.31 122 ALA A CA 1
ATOM 946 C C . ALA A 1 122 ? -0.553 0.392 -0.799 1.00 97.31 122 ALA A C 1
ATOM 948 O O . ALA A 1 122 ? -1.311 -0.015 -1.676 1.00 97.31 122 ALA A O 1
ATOM 949 N N . ILE A 1 123 ? -0.665 1.607 -0.262 1.00 96.69 123 ILE A N 1
ATOM 950 C CA . ILE A 1 123 ? -1.653 2.599 -0.690 1.00 96.69 123 ILE A CA 1
ATOM 951 C C . ILE A 1 123 ? -0.913 3.882 -1.039 1.00 96.69 123 ILE A C 1
ATOM 953 O O . ILE A 1 123 ? -0.184 4.438 -0.216 1.00 96.69 123 ILE A O 1
ATOM 957 N N . GLY A 1 124 ? -1.123 4.350 -2.263 1.00 95.25 124 GLY A N 1
ATOM 958 C CA . GLY A 1 124 ? -0.593 5.605 -2.765 1.00 95.25 124 GLY A CA 1
ATOM 959 C C . GLY A 1 124 ? -1.643 6.244 -3.652 1.00 95.25 124 GLY A C 1
ATOM 960 O O . GLY A 1 124 ? -1.902 5.759 -4.750 1.00 95.25 124 GLY A O 1
ATOM 961 N N . ILE A 1 125 ? -2.251 7.322 -3.163 1.00 95.38 125 ILE A N 1
ATOM 962 C CA . ILE A 1 125 ? -3.311 8.047 -3.864 1.00 95.38 125 ILE A CA 1
ATOM 963 C C . ILE A 1 125 ? -2.892 9.483 -4.150 1.00 95.38 125 ILE A C 1
ATOM 965 O O . ILE A 1 125 ? -2.010 10.040 -3.494 1.00 95.38 125 ILE A O 1
ATOM 969 N N . ARG A 1 126 ? -3.573 10.098 -5.111 1.00 95.19 126 ARG A N 1
ATOM 970 C CA . ARG A 1 126 ? -3.602 11.548 -5.319 1.00 95.19 126 ARG A CA 1
ATOM 971 C C . ARG A 1 126 ? -5.060 11.979 -5.421 1.00 95.19 126 ARG A C 1
ATOM 973 O O . ARG A 1 126 ? -5.896 11.209 -5.879 1.00 95.19 126 ARG A O 1
ATOM 980 N N . VAL A 1 127 ? -5.374 13.207 -5.019 1.00 94.81 127 VAL A N 1
ATOM 981 C CA . VAL A 1 127 ? -6.678 13.819 -5.304 1.00 94.81 127 VAL A CA 1
ATOM 982 C C . VAL A 1 127 ? -6.465 15.072 -6.136 1.00 94.81 127 VAL A C 1
ATOM 984 O O . VAL A 1 127 ? -5.710 15.962 -5.751 1.00 94.81 127 VAL A O 1
ATOM 987 N N . ALA A 1 128 ? -7.145 15.148 -7.276 1.00 94.94 128 ALA A N 1
ATOM 988 C CA . ALA A 1 128 ? -7.116 16.298 -8.167 1.00 94.94 128 ALA A CA 1
ATOM 989 C C . ALA A 1 128 ? -8.550 16.722 -8.485 1.00 94.94 128 ALA A C 1
ATOM 991 O O . ALA A 1 128 ? -9.382 15.904 -8.869 1.00 94.94 128 ALA A O 1
ATOM 992 N N . LYS A 1 129 ? -8.863 18.010 -8.293 1.00 94.62 129 LYS A N 1
ATOM 993 C CA . LYS A 1 129 ? -10.212 18.569 -8.525 1.00 94.62 129 LYS A CA 1
ATOM 994 C C . LYS A 1 129 ? -11.334 17.783 -7.810 1.00 94.62 129 LYS A C 1
ATOM 996 O O . LYS A 1 129 ? -12.453 17.688 -8.306 1.00 94.62 129 LYS A O 1
ATOM 1001 N N . GLY A 1 130 ? -11.029 17.221 -6.637 1.00 92.88 130 GLY A N 1
ATOM 1002 C CA . GLY A 1 130 ? -11.961 16.423 -5.836 1.00 92.88 130 GLY A CA 1
ATOM 1003 C C . GLY A 1 130 ? -12.168 14.982 -6.311 1.00 92.88 130 GLY A C 1
ATOM 1004 O O . GLY A 1 130 ? -13.051 14.321 -5.780 1.00 92.88 130 GLY A O 1
ATOM 1005 N N . VAL A 1 131 ? -11.389 14.486 -7.278 1.00 96.94 131 VAL A N 1
ATOM 1006 C CA . VAL A 1 131 ? -11.436 13.097 -7.762 1.00 96.94 131 VAL A CA 1
ATOM 1007 C C . VAL A 1 131 ? -10.139 12.373 -7.405 1.00 96.94 131 VAL A C 1
ATOM 1009 O O . VAL A 1 131 ? -9.054 12.946 -7.532 1.00 96.94 131 VAL A O 1
ATOM 1012 N N . THR A 1 132 ? -10.247 11.136 -6.926 1.00 97.44 132 THR A N 1
ATOM 1013 C CA . THR A 1 132 ? -9.106 10.278 -6.588 1.00 97.44 132 THR A CA 1
ATOM 1014 C C . THR A 1 132 ? -8.424 9.730 -7.839 1.00 97.44 132 THR A C 1
ATOM 1016 O O . THR A 1 132 ? -9.052 9.463 -8.862 1.00 97.44 132 THR A O 1
ATOM 1019 N N . MET A 1 133 ? -7.114 9.562 -7.738 1.00 97.12 133 MET A N 1
ATOM 1020 C CA . MET A 1 133 ? -6.229 8.959 -8.726 1.00 97.12 133 MET A CA 1
ATOM 1021 C C . MET A 1 133 ? -5.317 7.968 -8.007 1.00 97.12 133 MET A C 1
ATOM 1023 O O . MET A 1 133 ? -5.064 8.121 -6.804 1.00 97.12 133 MET A O 1
ATOM 1027 N N . HIS A 1 134 ? -4.775 7.008 -8.759 1.00 97.12 134 HIS A N 1
ATOM 1028 C CA . HIS A 1 134 ? -4.021 5.876 -8.213 1.00 97.12 134 HIS A CA 1
ATOM 1029 C C . HIS A 1 134 ? -4.888 5.072 -7.237 1.00 97.12 134 HIS A C 1
ATOM 1031 O O . HIS A 1 134 ? -6.094 4.957 -7.452 1.00 97.12 134 HIS A O 1
ATOM 1037 N N . GLY A 1 135 ? -4.304 4.446 -6.218 1.00 96.94 135 GLY A N 1
ATOM 1038 C CA . GLY A 1 135 ? -5.058 3.548 -5.352 1.00 96.94 135 GLY A CA 1
ATOM 1039 C C . GLY A 1 135 ? -4.164 2.673 -4.498 1.00 96.94 135 GLY A C 1
ATOM 1040 O O . GLY A 1 135 ? -3.355 3.175 -3.715 1.00 96.94 135 GLY A O 1
ATOM 1041 N N . PHE A 1 136 ? -4.340 1.364 -4.631 1.00 98.06 136 PHE A N 1
ATOM 1042 C CA . PHE A 1 136 ? -3.649 0.376 -3.817 1.00 98.06 136 PHE A CA 1
ATOM 1043 C C . PHE A 1 136 ? -3.040 -0.742 -4.659 1.00 98.06 136 PHE A C 1
ATOM 1045 O O . PHE A 1 136 ? -3.454 -0.998 -5.789 1.00 98.06 136 PHE A O 1
ATOM 1052 N N . ALA A 1 137 ? -2.081 -1.429 -4.056 1.00 98.19 137 ALA A N 1
ATOM 1053 C CA . ALA A 1 137 ? -1.468 -2.644 -4.558 1.00 98.19 137 ALA A CA 1
ATOM 1054 C C . ALA A 1 137 ? -1.458 -3.690 -3.439 1.00 98.19 137 ALA A C 1
ATOM 1056 O O . ALA A 1 137 ? -0.821 -3.475 -2.408 1.00 98.19 137 ALA A O 1
ATOM 1057 N N . LEU A 1 138 ? -2.184 -4.789 -3.641 1.00 98.00 138 LEU A N 1
ATOM 1058 C CA . LEU A 1 138 ? -2.294 -5.924 -2.727 1.00 98.00 138 LEU A CA 1
ATOM 1059 C C . LEU A 1 138 ? -1.428 -7.082 -3.233 1.00 98.00 138 LEU A C 1
ATOM 1061 O O . LEU A 1 138 ? -1.616 -7.560 -4.355 1.00 98.00 138 LEU A O 1
ATOM 1065 N N . ASN A 1 139 ? -0.498 -7.550 -2.404 1.00 97.50 139 ASN A N 1
ATOM 1066 C CA . ASN A 1 139 ? 0.355 -8.691 -2.724 1.00 97.50 139 ASN A CA 1
ATOM 1067 C C . ASN A 1 139 ? -0.436 -9.993 -2.526 1.00 97.50 139 ASN A C 1
ATOM 1069 O O . ASN A 1 139 ? -0.688 -10.387 -1.391 1.00 97.50 139 ASN A O 1
ATOM 1073 N N . VAL A 1 140 ? -0.828 -10.653 -3.621 1.00 96.94 140 VAL A N 1
ATOM 1074 C CA . VAL A 1 140 ? -1.547 -11.939 -3.582 1.00 96.94 140 VAL A CA 1
ATOM 1075 C C . VAL A 1 140 ? -0.549 -13.094 -3.639 1.00 96.94 140 VAL A C 1
ATOM 1077 O O . VAL A 1 140 ? -0.463 -13.900 -2.719 1.00 96.94 140 VAL A O 1
ATOM 1080 N N . ASN A 1 141 ? 0.244 -13.149 -4.706 1.00 97.06 141 ASN A N 1
ATOM 1081 C CA . ASN A 1 141 ? 1.337 -14.100 -4.890 1.00 97.06 141 ASN A CA 1
ATOM 1082 C C . ASN A 1 141 ? 2.470 -13.542 -5.783 1.00 97.06 141 ASN A C 1
ATOM 1084 O O . ASN A 1 141 ? 2.902 -14.235 -6.709 1.00 97.06 141 ASN A O 1
ATOM 1088 N N . PRO A 1 142 ? 2.942 -12.297 -5.573 1.00 95.50 142 PRO A N 1
ATOM 1089 C CA . PRO A 1 142 ? 4.032 -11.764 -6.375 1.00 95.50 142 PRO A CA 1
ATOM 1090 C C . PRO A 1 142 ? 5.376 -12.405 -6.010 1.00 95.50 142 PRO A C 1
ATOM 1092 O O . PRO A 1 142 ? 5.564 -12.934 -4.913 1.00 95.50 142 PRO A O 1
ATOM 1095 N N . ASP A 1 143 ? 6.345 -12.281 -6.915 1.00 95.19 143 ASP A N 1
ATOM 1096 C CA . ASP A 1 143 ? 7.752 -12.492 -6.583 1.00 95.19 143 ASP A CA 1
ATOM 1097 C C . ASP A 1 143 ? 8.251 -11.330 -5.707 1.00 95.19 143 ASP A C 1
ATOM 1099 O O . ASP A 1 143 ? 8.520 -10.228 -6.189 1.00 95.19 143 ASP A O 1
ATOM 1103 N N . ASN A 1 144 ? 8.358 -11.573 -4.400 1.00 92.31 144 ASN A N 1
ATOM 1104 C CA . ASN A 1 144 ? 8.752 -10.544 -3.439 1.00 92.31 144 ASN A CA 1
ATOM 1105 C C . ASN A 1 144 ? 10.238 -10.159 -3.516 1.00 92.31 144 ASN A C 1
ATOM 1107 O O . ASN A 1 144 ? 10.600 -9.125 -2.958 1.00 92.31 144 ASN A O 1
ATOM 1111 N N . THR A 1 145 ? 11.087 -10.906 -4.234 1.00 93.38 145 THR A N 1
ATOM 1112 C CA . THR A 1 145 ? 12.527 -10.588 -4.343 1.00 93.38 145 THR A CA 1
ATOM 1113 C C . THR A 1 145 ? 12.798 -9.262 -5.063 1.00 93.38 145 THR A C 1
ATOM 1115 O O . THR A 1 145 ? 13.887 -8.693 -4.975 1.00 93.38 145 THR A O 1
ATOM 1118 N N . TRP A 1 146 ? 11.796 -8.712 -5.755 1.00 92.25 146 TRP A N 1
ATOM 1119 C CA . TRP A 1 146 ? 11.865 -7.374 -6.339 1.00 92.25 146 TRP A CA 1
ATOM 1120 C C . TRP A 1 146 ? 11.837 -6.255 -5.295 1.00 92.25 146 TRP A C 1
ATOM 1122 O O . TRP A 1 146 ? 12.431 -5.200 -5.530 1.00 92.25 146 TRP A O 1
ATOM 1132 N N . PHE A 1 147 ? 11.211 -6.476 -4.134 1.00 92.00 147 PHE A N 1
ATOM 1133 C CA . PHE A 1 147 ? 11.230 -5.502 -3.041 1.00 92.00 147 PHE A CA 1
ATOM 1134 C C . PHE A 1 147 ? 12.618 -5.384 -2.397 1.00 92.00 147 PHE A C 1
ATOM 1136 O O . PHE A 1 147 ? 12.976 -4.291 -1.969 1.00 92.00 147 PHE A O 1
ATOM 1143 N N . ASP A 1 148 ? 13.444 -6.438 -2.439 1.00 90.06 148 ASP A N 1
ATOM 1144 C CA . ASP A 1 148 ? 14.820 -6.436 -1.904 1.00 90.06 148 ASP A CA 1
ATOM 1145 C C . ASP A 1 148 ? 15.759 -5.475 -2.655 1.00 90.06 148 ASP A C 1
ATOM 1147 O O . ASP A 1 148 ? 16.860 -5.154 -2.201 1.00 90.06 148 ASP A O 1
ATOM 1151 N N . ARG A 1 149 ? 15.339 -5.003 -3.833 1.00 90.19 149 ARG A N 1
ATOM 1152 C CA . ARG A 1 149 ? 16.126 -4.110 -4.694 1.00 90.19 149 ARG A CA 1
ATOM 1153 C C . ARG A 1 149 ? 15.852 -2.630 -4.438 1.00 90.19 149 ARG A C 1
ATOM 1155 O O . ARG A 1 149 ? 16.540 -1.776 -5.006 1.00 90.19 149 ARG A O 1
ATOM 1162 N N . ILE A 1 150 ? 14.863 -2.327 -3.597 1.00 89.25 150 ILE A N 1
ATOM 1163 C CA . ILE A 1 150 ? 14.402 -0.977 -3.270 1.00 89.25 150 ILE A CA 1
ATOM 1164 C C . ILE A 1 150 ? 14.305 -0.787 -1.750 1.00 89.25 150 ILE A C 1
ATOM 1166 O O . ILE A 1 150 ? 14.447 -1.728 -0.980 1.00 89.25 150 ILE A O 1
ATOM 1170 N N . VAL A 1 151 ? 14.074 0.454 -1.312 1.00 86.12 151 VAL A N 1
ATOM 1171 C CA . VAL A 1 151 ? 13.68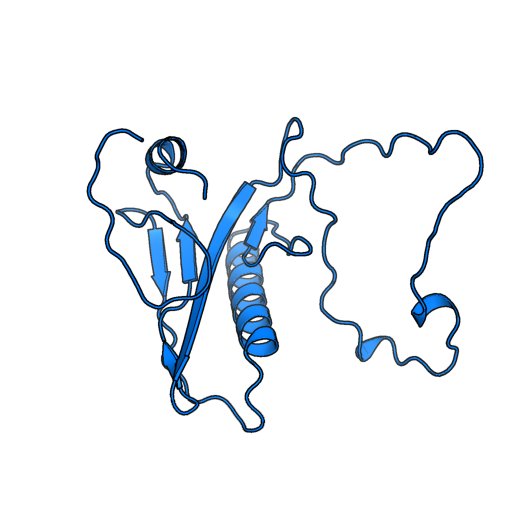1 0.763 0.074 1.00 86.12 151 VAL A CA 1
ATOM 1172 C C . VAL A 1 151 ? 12.200 1.161 0.039 1.00 86.12 151 VAL A C 1
ATOM 1174 O O . VAL A 1 151 ? 11.914 2.325 -0.272 1.00 86.12 151 VAL A O 1
ATOM 1177 N N . PRO A 1 152 ? 11.276 0.198 0.226 1.00 77.94 152 PRO A N 1
ATOM 1178 C CA . PRO A 1 152 ? 9.840 0.396 0.017 1.00 77.94 152 PRO A CA 1
ATOM 1179 C C . PRO A 1 152 ? 9.126 1.141 1.158 1.00 77.94 152 PRO A C 1
ATOM 1181 O O . PRO A 1 152 ? 9.617 1.135 2.310 1.00 77.94 152 PRO A O 1
#

Radius of gyration: 18.12 Å; chains: 1; bounding box: 38×35×51 Å

Secondary structure (DSSP, 8-state):
----------SSSS-----TTEEEE----BPPSSP-HHHHHHHHHHHHHHHHHHTT---EEETTEEEEEE--PPPP----SSS------GGGG-TT--GGGPPPP-BPP-TTSTTPPEEEEEEEEEEETTEEEEEEEEESS--GGGGGGS--